Protein AF-A0A5Y2N3X6-F1 (afdb_monomer_lite)

Sequence (120 aa):
AEMALLKAIEAGVDGVDTAISSMSATYGHPATEALVATLAGTKYDTGLDILKLENIAAYFREVRKKYHAFEGQLKGYDSRILVAQVPGGMLTNLESQLKQQNAADKLDQVLAEIPRVRED

pLDDT: mean 91.19, std 7.36, range [72.88, 98.5]

Foldseek 3Di:
DLVVVVVVVVVPDPDDDADDPLPADDLHGHHPLVNQVVCPPHPSRPPDDSVVSVVVSVVVNVVVVVVVVLDAPDDHDDCLCVVLVARSVRLSVVCVVCVVVVNNVCSVVVSVCNVVVVVD

Secondary structure (DSSP, 8-state):
-HHHHHHHHHTT-S----B-GGG-STTSPPBHHHHHHHHTTSTT-----HHHHHHHHHHHHHHHHTTGGG--S--S--THHHHHT--HHHHHHHHHHHHHTT-GGGHHHHHHHHHHHHH-

Structure (mmCIF, N/CA/C/O backbone):
data_AF-A0A5Y2N3X6-F1
#
_entry.id   AF-A0A5Y2N3X6-F1
#
loop_
_atom_site.group_PDB
_atom_site.id
_atom_site.type_symbol
_atom_site.label_atom_id
_atom_site.label_alt_id
_atom_site.label_comp_id
_atom_site.label_asym_id
_atom_site.label_entity_id
_atom_site.label_seq_id
_atom_site.pdbx_PDB_ins_code
_atom_site.Cartn_x
_atom_site.Cartn_y
_atom_site.Cartn_z
_atom_site.occupancy
_atom_site.B_iso_or_equiv
_atom_site.auth_seq_id
_atom_site.auth_comp_id
_atom_site.auth_asym_id
_atom_site.auth_atom_id
_atom_site.pdbx_PDB_model_num
ATOM 1 N N . ALA A 1 1 ? -5.883 -1.797 -5.319 1.00 86.50 1 ALA A N 1
ATOM 2 C CA . ALA A 1 1 ? -6.074 -2.845 -4.283 1.00 86.50 1 ALA A CA 1
ATOM 3 C C . ALA A 1 1 ? -7.062 -2.413 -3.187 1.00 86.50 1 ALA A C 1
ATOM 5 O O . ALA A 1 1 ? -7.706 -3.252 -2.574 1.00 86.50 1 ALA A O 1
ATOM 6 N N . GLU A 1 2 ? -7.246 -1.110 -2.998 1.00 92.38 2 GLU A N 1
ATOM 7 C CA . GLU A 1 2 ? -8.161 -0.428 -2.079 1.00 92.38 2 GLU A CA 1
ATOM 8 C C . GLU A 1 2 ? -9.583 -1.004 -2.127 1.00 92.38 2 GLU A C 1
ATOM 10 O O . GLU A 1 2 ? -10.128 -1.406 -1.104 1.00 92.38 2 GLU A O 1
ATOM 15 N N . MET A 1 3 ? -10.163 -1.108 -3.330 1.00 95.88 3 MET A N 1
ATOM 16 C CA . MET A 1 3 ? -11.516 -1.647 -3.515 1.00 95.88 3 MET A CA 1
ATOM 17 C C . MET A 1 3 ? -11.629 -3.105 -3.0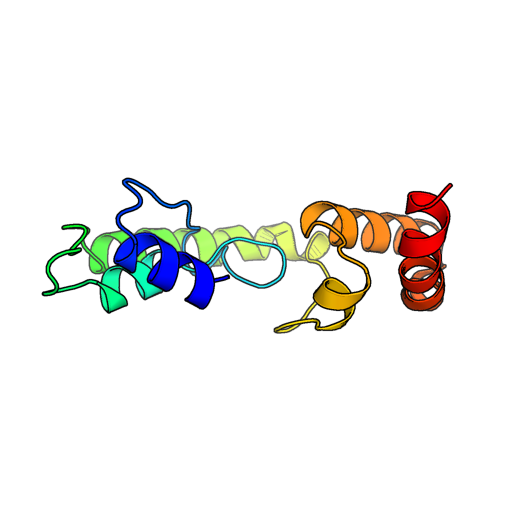57 1.00 95.88 3 MET A C 1
ATOM 19 O O . MET A 1 3 ? -12.645 -3.490 -2.485 1.00 95.88 3 MET A O 1
ATOM 23 N N . ALA A 1 4 ? -10.586 -3.910 -3.281 1.00 96.06 4 ALA A N 1
ATOM 24 C CA . ALA A 1 4 ? -10.568 -5.304 -2.851 1.00 96.06 4 ALA A CA 1
ATOM 25 C C . ALA A 1 4 ? -10.504 -5.412 -1.321 1.00 96.06 4 ALA A C 1
ATOM 27 O O . ALA A 1 4 ? -11.243 -6.211 -0.752 1.00 96.06 4 ALA A O 1
ATOM 28 N N . LEU A 1 5 ? -9.699 -4.572 -0.653 1.00 97.75 5 LEU A N 1
ATOM 29 C CA . LEU A 1 5 ? -9.655 -4.528 0.813 1.00 97.75 5 LEU A CA 1
ATOM 30 C C . LEU A 1 5 ? -11.007 -4.135 1.408 1.00 97.75 5 LEU A C 1
ATOM 32 O O . LEU A 1 5 ? -11.489 -4.813 2.309 1.00 97.75 5 LEU A O 1
ATOM 36 N N . LEU A 1 6 ? -11.652 -3.092 0.875 1.00 97.88 6 LEU A N 1
ATOM 37 C CA . LEU A 1 6 ? -12.964 -2.669 1.365 1.00 97.88 6 LEU A CA 1
ATOM 38 C C . LEU A 1 6 ? -14.005 -3.789 1.223 1.00 97.88 6 LEU A C 1
ATOM 40 O O . LEU A 1 6 ? -14.749 -4.059 2.161 1.00 97.88 6 LEU A O 1
ATOM 44 N N . LYS A 1 7 ? -14.020 -4.493 0.083 1.00 98.31 7 LYS A N 1
ATOM 45 C CA . LYS A 1 7 ? -14.914 -5.642 -0.113 1.00 98.31 7 LYS A CA 1
ATOM 46 C C . LYS A 1 7 ? -14.588 -6.827 0.793 1.00 98.31 7 LYS A C 1
ATOM 48 O O . LYS A 1 7 ? -15.511 -7.490 1.252 1.00 98.31 7 LYS A O 1
ATOM 53 N N . ALA A 1 8 ? -13.315 -7.079 1.084 1.00 98.12 8 ALA A N 1
ATOM 54 C CA . ALA A 1 8 ? -12.916 -8.123 2.025 1.00 98.12 8 ALA A CA 1
ATOM 55 C C . ALA A 1 8 ? -13.368 -7.799 3.460 1.00 98.12 8 ALA A C 1
ATOM 57 O O . ALA A 1 8 ? -13.892 -8.671 4.149 1.00 98.12 8 ALA A O 1
ATOM 58 N N . ILE A 1 9 ? -13.241 -6.538 3.884 1.00 98.06 9 ILE A N 1
ATOM 59 C CA . ILE A 1 9 ? -13.750 -6.047 5.175 1.00 98.06 9 ILE A CA 1
ATOM 60 C C . ILE A 1 9 ? -15.268 -6.209 5.245 1.00 98.06 9 ILE A C 1
ATOM 62 O O . ILE A 1 9 ? -15.792 -6.739 6.222 1.00 98.06 9 ILE A O 1
ATOM 66 N N . GLU A 1 10 ? -15.982 -5.832 4.183 1.00 97.31 10 GLU A N 1
ATOM 67 C CA . GLU A 1 10 ? -17.431 -6.037 4.102 1.00 97.31 10 GLU A CA 1
ATOM 68 C C . GLU A 1 10 ? -17.840 -7.516 4.184 1.00 97.31 10 GLU A C 1
ATOM 70 O O . GLU A 1 10 ? -18.916 -7.820 4.701 1.00 97.31 10 GLU A O 1
ATOM 75 N N . ALA A 1 11 ? -16.984 -8.419 3.700 1.00 98.19 11 ALA A N 1
ATOM 76 C 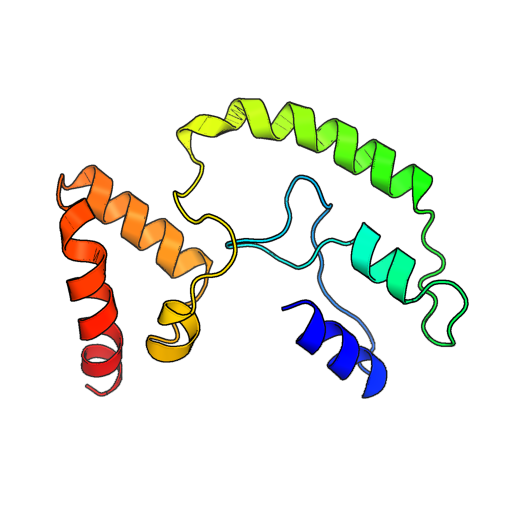CA . ALA A 1 11 ? -17.174 -9.866 3.758 1.00 98.19 11 ALA A CA 1
ATOM 77 C C . ALA A 1 11 ? -16.750 -10.499 5.099 1.00 98.19 11 ALA A C 1
ATOM 79 O O . ALA A 1 11 ? -16.977 -11.692 5.291 1.00 98.19 11 ALA A O 1
ATOM 80 N N . GLY A 1 12 ? -16.180 -9.723 6.027 1.00 97.31 12 GLY A N 1
ATOM 81 C CA . GLY A 1 12 ? -15.838 -10.176 7.376 1.00 97.31 12 GLY A CA 1
ATOM 82 C C . GLY A 1 12 ? -14.407 -10.681 7.556 1.00 97.31 12 GLY A C 1
ATOM 83 O O . GLY A 1 12 ? -14.182 -11.498 8.441 1.00 97.31 12 GLY A O 1
ATOM 84 N N . VAL A 1 13 ? -13.446 -10.230 6.740 1.00 97.69 13 VAL A N 1
ATOM 85 C CA . VAL A 1 13 ? -12.022 -10.504 7.008 1.00 97.69 13 VAL A CA 1
ATOM 86 C C . VAL A 1 13 ? -11.586 -9.859 8.332 1.00 97.69 13 VAL A C 1
ATOM 88 O O . VAL A 1 13 ? -11.933 -8.710 8.605 1.00 97.69 13 VAL A O 1
ATOM 91 N N . ASP A 1 14 ? -10.799 -10.577 9.135 1.00 96.31 14 ASP A N 1
ATOM 92 C CA . ASP A 1 14 ? -10.368 -10.112 10.463 1.00 96.31 14 ASP A CA 1
ATOM 93 C C . ASP A 1 14 ? -9.232 -9.075 10.423 1.00 96.31 14 ASP A C 1
ATOM 95 O O . ASP A 1 14 ? -9.033 -8.320 11.374 1.00 96.31 14 ASP A O 1
ATOM 99 N N . GLY A 1 15 ? -8.459 -9.037 9.335 1.00 95.38 15 GLY A N 1
ATOM 100 C CA . GLY A 1 15 ? -7.294 -8.168 9.208 1.00 95.38 15 GLY A CA 1
ATOM 101 C C . GLY A 1 15 ? -6.883 -7.934 7.760 1.00 95.38 15 GLY A C 1
ATOM 102 O O . GLY A 1 15 ? -7.176 -8.736 6.873 1.00 95.38 15 GLY A O 1
ATOM 103 N N . VAL A 1 16 ? -6.210 -6.810 7.524 1.00 97.50 16 VAL A N 1
ATOM 104 C CA . VAL A 1 16 ? -5.727 -6.389 6.205 1.00 97.50 16 VAL A CA 1
ATOM 105 C C . VAL A 1 16 ? -4.372 -5.702 6.326 1.00 97.50 16 VAL A C 1
ATOM 107 O O . VAL A 1 16 ? -4.132 -4.960 7.279 1.00 97.50 16 VAL A O 1
ATOM 110 N N . ASP A 1 17 ? -3.525 -5.889 5.318 1.00 97.81 17 ASP A N 1
ATOM 111 C CA . ASP A 1 17 ? -2.230 -5.218 5.235 1.00 97.81 17 ASP A CA 1
ATOM 112 C C . ASP A 1 17 ? -2.329 -3.916 4.434 1.00 97.81 17 ASP A C 1
ATOM 114 O O . ASP A 1 17 ? -2.931 -3.844 3.358 1.00 97.81 17 ASP A O 1
ATOM 118 N N . THR A 1 18 ? -1.704 -2.870 4.968 1.00 97.94 18 THR A N 1
ATOM 119 C CA . THR A 1 18 ? -1.603 -1.542 4.351 1.00 97.94 18 THR A CA 1
ATOM 120 C C . THR A 1 18 ? -0.192 -0.985 4.532 1.00 97.94 18 THR A C 1
ATOM 122 O O . THR A 1 18 ? 0.608 -1.522 5.297 1.00 97.94 18 THR A O 1
ATOM 125 N N . ALA A 1 19 ? 0.130 0.094 3.822 1.00 98.19 19 ALA A N 1
ATOM 126 C CA . ALA A 1 19 ? 1.378 0.833 3.991 1.00 98.19 19 ALA A CA 1
ATOM 127 C C . ALA A 1 19 ? 1.084 2.301 4.313 1.00 98.19 19 ALA A C 1
ATOM 129 O O . ALA A 1 19 ? 0.101 2.854 3.818 1.00 98.19 19 ALA A O 1
ATOM 130 N N . ILE A 1 20 ? 1.955 2.954 5.091 1.00 98.19 20 ILE A N 1
ATOM 131 C CA . ILE A 1 20 ? 1.788 4.381 5.397 1.00 98.19 20 ILE A CA 1
ATOM 132 C C . ILE A 1 20 ? 1.756 5.202 4.104 1.00 98.19 20 ILE A C 1
ATOM 134 O O . ILE A 1 20 ? 2.493 4.889 3.165 1.00 98.19 20 ILE A O 1
ATOM 138 N N . SER A 1 21 ? 0.919 6.237 4.030 1.00 97.38 21 SER A N 1
ATOM 139 C CA . SER A 1 21 ? 0.557 6.890 2.764 1.00 97.38 21 SER A CA 1
ATOM 140 C C . SER A 1 21 ? 1.760 7.315 1.922 1.00 97.38 21 SER A C 1
ATOM 142 O O . SER A 1 21 ? 1.776 7.083 0.712 1.00 97.38 21 SER A O 1
ATOM 144 N N . SER A 1 22 ? 2.810 7.855 2.547 1.00 97.00 22 SER A N 1
ATOM 145 C CA . SER A 1 22 ? 4.037 8.293 1.867 1.00 97.00 22 SER A CA 1
ATOM 146 C C . SER A 1 22 ? 4.865 7.159 1.244 1.00 97.00 22 SER A C 1
ATOM 148 O O . SER A 1 22 ? 5.691 7.426 0.369 1.00 97.00 22 SER A O 1
ATOM 150 N N . MET A 1 23 ? 4.609 5.906 1.626 1.00 96.38 23 MET A N 1
ATOM 151 C CA . MET A 1 23 ? 5.254 4.679 1.132 1.00 96.38 23 MET A CA 1
ATOM 152 C C . MET A 1 23 ? 4.260 3.718 0.450 1.00 96.38 23 MET A C 1
ATOM 154 O O . MET A 1 23 ? 4.584 2.555 0.218 1.00 96.38 23 MET A O 1
ATOM 158 N N . SER A 1 24 ? 3.043 4.180 0.158 1.00 94.88 24 SER A N 1
ATOM 159 C CA . SER A 1 24 ? 1.951 3.366 -0.389 1.00 94.88 24 SER A CA 1
ATOM 160 C C . SER A 1 24 ? 1.778 3.535 -1.909 1.00 94.88 24 SER A C 1
ATOM 162 O O . SER A 1 24 ? 2.466 4.344 -2.540 1.00 94.88 24 SER A O 1
ATOM 164 N N . ALA A 1 25 ? 0.815 2.797 -2.472 1.00 89.69 25 ALA A N 1
ATOM 165 C CA . ALA A 1 25 ? 0.379 2.830 -3.871 1.00 89.69 25 ALA A CA 1
ATOM 166 C C . ALA A 1 25 ? 1.421 2.333 -4.894 1.00 89.69 25 ALA A C 1
ATOM 168 O O . ALA A 1 25 ? 2.505 1.859 -4.552 1.00 89.69 25 ALA A O 1
ATOM 169 N N . THR A 1 26 ? 1.083 2.434 -6.186 1.00 88.31 26 THR A N 1
ATOM 170 C CA . THR A 1 26 ? 1.880 1.935 -7.325 1.00 88.31 26 THR A CA 1
ATOM 171 C C . THR A 1 26 ? 2.193 0.439 -7.202 1.00 88.31 26 THR A C 1
ATOM 173 O O . THR A 1 26 ? 1.281 -0.376 -7.296 1.00 88.31 26 THR A O 1
ATOM 176 N N . TYR A 1 27 ? 3.453 0.070 -6.970 1.00 84.81 27 TYR A N 1
ATOM 177 C CA . TYR A 1 27 ? 3.887 -1.313 -6.763 1.00 84.81 27 TYR A CA 1
ATOM 178 C C . TYR A 1 27 ? 3.578 -1.850 -5.351 1.00 84.81 27 TYR A C 1
ATOM 180 O O . TYR A 1 27 ? 3.740 -3.044 -5.109 1.00 84.81 27 TYR A O 1
ATOM 188 N N . GLY A 1 28 ? 3.199 -0.973 -4.414 1.00 88.56 28 GLY A N 1
ATOM 189 C CA . GLY A 1 28 ? 2.995 -1.289 -3.002 1.00 88.56 28 GLY A CA 1
ATOM 190 C C . GLY A 1 28 ? 1.535 -1.508 -2.597 1.00 88.56 28 GLY A C 1
ATOM 191 O O . GLY A 1 28 ? 0.645 -1.735 -3.415 1.00 88.56 28 GLY A O 1
ATOM 192 N N . HIS A 1 29 ? 1.300 -1.425 -1.289 1.00 93.94 29 HIS A N 1
ATOM 193 C CA . HIS A 1 29 ? -0.008 -1.640 -0.669 1.00 93.94 29 HIS A CA 1
ATOM 194 C C . HIS A 1 29 ? -0.879 -0.370 -0.672 1.00 93.94 29 HIS A C 1
ATOM 196 O O . HIS A 1 29 ? -0.348 0.736 -0.819 1.00 93.94 29 HIS A O 1
ATOM 202 N N . PRO A 1 30 ? -2.203 -0.503 -0.461 1.00 96.31 30 PRO A N 1
ATOM 203 C CA . PRO A 1 30 ? -3.092 0.617 -0.153 1.00 96.31 30 PRO A CA 1
ATOM 204 C C . PRO A 1 30 ? -2.627 1.456 1.041 1.00 96.31 30 PRO A C 1
ATOM 206 O O . PRO A 1 30 ? -2.012 0.935 1.975 1.00 96.31 30 PRO A O 1
ATOM 209 N N . ALA A 1 31 ? -2.963 2.747 1.021 1.00 97.88 31 ALA A N 1
ATOM 210 C CA . ALA A 1 31 ? -2.614 3.684 2.086 1.00 97.88 31 ALA A CA 1
ATOM 211 C C . ALA A 1 31 ? -3.378 3.394 3.390 1.00 97.88 31 ALA A C 1
ATOM 213 O O . ALA A 1 31 ? -4.612 3.343 3.391 1.00 97.88 31 ALA A O 1
ATOM 214 N N . THR A 1 32 ? -2.653 3.278 4.505 1.00 98.19 32 THR A N 1
ATOM 215 C CA . THR A 1 32 ? -3.221 3.042 5.842 1.00 98.19 32 THR A CA 1
ATOM 216 C C . THR A 1 32 ? -4.218 4.134 6.230 1.00 98.19 32 THR A C 1
ATOM 218 O O . THR A 1 32 ? -5.346 3.836 6.608 1.00 98.19 32 THR A O 1
ATOM 221 N N . GLU A 1 33 ? -3.847 5.404 6.088 1.00 98.19 33 GLU A N 1
ATOM 222 C CA . GLU A 1 33 ? -4.652 6.557 6.505 1.00 98.19 33 GLU A CA 1
ATOM 223 C C . GLU A 1 33 ? -5.947 6.669 5.705 1.00 98.19 33 GLU A C 1
ATOM 225 O O . GLU A 1 33 ? -6.993 6.973 6.270 1.00 98.19 33 GLU A O 1
ATOM 230 N N . ALA A 1 34 ? -5.891 6.384 4.400 1.00 97.44 34 ALA A N 1
ATOM 231 C CA . ALA A 1 34 ? -7.073 6.395 3.548 1.00 97.44 34 ALA A CA 1
ATOM 232 C C . ALA A 1 34 ? -8.070 5.312 3.976 1.00 97.44 34 ALA A C 1
ATOM 234 O O . ALA A 1 34 ? -9.270 5.578 4.052 1.00 97.44 34 ALA A O 1
ATOM 235 N N . LEU A 1 35 ? -7.581 4.109 4.298 1.00 97.88 35 LEU A N 1
ATOM 236 C CA . LEU A 1 35 ? -8.439 3.026 4.763 1.00 97.88 35 LEU A CA 1
ATOM 237 C C . LEU A 1 35 ? -9.019 3.331 6.149 1.00 97.88 35 LEU A C 1
ATOM 239 O O . LEU A 1 35 ? -10.226 3.218 6.332 1.00 97.88 35 LEU A O 1
ATOM 243 N N . VAL A 1 36 ? -8.198 3.799 7.093 1.00 97.94 36 VAL A N 1
ATOM 244 C CA . VAL A 1 36 ? -8.653 4.213 8.432 1.00 97.94 36 VAL A CA 1
ATOM 245 C C . VAL A 1 36 ? -9.726 5.299 8.335 1.00 97.94 36 VAL A C 1
ATOM 247 O O . VAL A 1 36 ? -10.784 5.158 8.939 1.00 97.94 36 VAL A O 1
ATOM 250 N N . ALA A 1 37 ? -9.505 6.338 7.525 1.00 97.75 37 ALA A N 1
ATOM 251 C CA . ALA A 1 37 ? -10.488 7.400 7.311 1.00 97.75 37 ALA A CA 1
ATOM 252 C C . ALA A 1 37 ? -11.790 6.884 6.677 1.00 97.75 37 ALA A C 1
ATOM 254 O O . ALA A 1 37 ? -12.868 7.359 7.020 1.00 97.75 37 ALA A O 1
ATOM 255 N N . THR A 1 38 ? -11.698 5.901 5.778 1.00 97.81 38 THR A N 1
ATOM 256 C CA . THR A 1 38 ? -12.867 5.282 5.131 1.00 97.81 38 THR A CA 1
ATOM 257 C C . THR A 1 38 ? -13.719 4.490 6.124 1.00 97.81 38 THR A C 1
ATOM 259 O O . THR A 1 38 ? -14.941 4.462 5.991 1.00 97.81 38 THR A O 1
ATOM 262 N N . LEU A 1 39 ? -13.096 3.843 7.114 1.00 97.56 39 LEU A N 1
ATOM 263 C CA . LEU A 1 39 ? -13.793 3.007 8.097 1.00 97.56 39 LEU A CA 1
ATOM 264 C C . LEU A 1 39 ? -14.220 3.765 9.363 1.00 97.56 39 LEU A C 1
ATOM 266 O O . LEU A 1 39 ? -14.991 3.218 10.156 1.00 97.56 39 LEU A O 1
ATOM 270 N N . ALA A 1 40 ? -13.752 4.999 9.558 1.00 97.62 40 ALA A N 1
ATOM 271 C CA . ALA A 1 40 ? -14.057 5.812 10.731 1.00 97.62 40 ALA A CA 1
ATOM 272 C C . ALA A 1 40 ? -15.573 6.012 10.918 1.00 97.62 40 ALA A C 1
ATOM 274 O O . ALA A 1 40 ? -16.293 6.385 9.990 1.00 97.62 40 ALA A O 1
ATOM 275 N N . GLY A 1 41 ? -16.068 5.755 12.128 1.00 96.75 41 GLY A N 1
ATOM 276 C CA . GLY A 1 41 ? -17.487 5.845 12.481 1.00 96.75 41 GLY A CA 1
ATOM 277 C C . GLY A 1 41 ? -18.367 4.723 11.917 1.00 96.75 41 GLY A C 1
ATOM 278 O O . GLY A 1 41 ? -19.584 4.747 12.110 1.00 96.75 41 GLY A O 1
ATOM 279 N N . THR A 1 42 ? -17.791 3.738 11.226 1.00 97.50 42 THR A N 1
ATOM 280 C CA . THR A 1 42 ? -18.518 2.551 10.757 1.00 97.50 42 THR A CA 1
ATOM 281 C C . THR A 1 42 ? -18.448 1.420 11.787 1.00 97.50 42 THR A C 1
ATOM 283 O O . THR A 1 42 ? -17.731 1.494 12.780 1.00 97.50 42 THR A O 1
ATOM 286 N N . LYS A 1 43 ? -19.146 0.306 11.532 1.00 97.44 43 LYS A N 1
ATOM 287 C CA . LYS A 1 43 ? -18.997 -0.916 12.346 1.00 97.44 43 LYS A CA 1
ATOM 288 C C . LYS A 1 43 ? -17.617 -1.588 12.215 1.00 97.44 43 LYS A C 1
ATOM 290 O O . LYS A 1 43 ? -17.344 -2.525 12.954 1.00 97.44 43 LYS A O 1
ATOM 295 N N . TYR A 1 44 ? -16.797 -1.142 11.263 1.00 97.88 44 TYR A N 1
ATOM 296 C CA . TYR A 1 44 ? -15.439 -1.625 11.011 1.00 97.88 44 TYR A CA 1
ATOM 297 C C . TYR A 1 44 ? -14.375 -0.606 11.447 1.00 97.88 44 TYR A C 1
ATOM 299 O O . TYR A 1 44 ? -13.242 -0.671 10.973 1.00 97.88 44 TYR A O 1
ATOM 307 N N . ASP A 1 45 ? -14.743 0.374 12.279 1.00 97.81 45 ASP A N 1
ATOM 308 C CA . ASP A 1 45 ? -13.810 1.383 12.777 1.00 97.81 45 ASP A CA 1
ATOM 309 C C . ASP A 1 45 ? -12.577 0.714 13.402 1.00 97.81 45 ASP A C 1
ATOM 311 O O . ASP A 1 45 ? -12.684 -0.192 14.230 1.00 97.81 45 ASP A O 1
ATOM 315 N N . THR A 1 46 ? -11.395 1.151 12.972 1.00 97.38 46 THR A N 1
ATOM 316 C CA . THR A 1 46 ? -10.121 0.566 13.398 1.00 97.38 46 THR A CA 1
ATOM 317 C C . THR A 1 46 ? -9.670 1.081 14.764 1.00 97.38 46 THR A C 1
ATOM 319 O O . THR A 1 46 ? -8.761 0.505 15.361 1.00 97.38 46 THR A O 1
ATOM 322 N N . GLY A 1 47 ? -10.245 2.189 15.247 1.00 97.31 47 GLY A N 1
ATOM 323 C CA . GLY A 1 47 ? -9.814 2.889 16.457 1.00 97.31 47 GLY A CA 1
ATOM 324 C C . GLY A 1 47 ? -8.437 3.553 16.342 1.00 97.31 47 GLY A C 1
ATOM 325 O O . GLY A 1 47 ? -7.885 3.999 17.350 1.00 97.31 47 GLY A O 1
ATOM 326 N N . LEU A 1 48 ? -7.852 3.608 15.140 1.00 98.00 48 LEU A N 1
ATOM 327 C CA . LEU A 1 48 ? -6.532 4.191 14.914 1.00 98.00 48 LEU A CA 1
ATOM 328 C C . LEU A 1 48 ? -6.600 5.716 14.783 1.00 98.00 48 LEU A C 1
ATOM 330 O O . LEU A 1 48 ? -7.456 6.281 14.108 1.00 98.00 48 LEU A O 1
ATOM 334 N N . ASP A 1 49 ? -5.632 6.387 15.401 1.00 97.75 49 ASP A N 1
ATOM 335 C CA . ASP A 1 49 ? -5.516 7.843 15.384 1.00 97.75 49 ASP A CA 1
ATOM 336 C C . ASP A 1 49 ? -4.842 8.325 14.088 1.00 97.75 49 ASP A C 1
ATOM 338 O O . ASP A 1 49 ? -3.633 8.157 13.891 1.00 97.75 49 ASP A O 1
ATOM 342 N N . ILE A 1 50 ? -5.629 8.961 13.216 1.00 96.62 50 ILE A N 1
ATOM 343 C CA . ILE A 1 50 ? -5.169 9.499 11.928 1.00 96.62 50 ILE A CA 1
ATOM 344 C C . ILE A 1 50 ? -4.047 10.530 12.104 1.00 96.62 50 ILE A C 1
ATOM 346 O O . ILE A 1 50 ? -3.126 10.557 11.289 1.00 96.62 50 ILE A O 1
ATOM 350 N N . LEU A 1 51 ? -4.063 11.348 13.161 1.00 95.94 51 LEU A N 1
ATOM 351 C CA . LEU A 1 51 ? -3.027 12.365 13.375 1.00 95.94 51 LEU A CA 1
ATOM 352 C C . LEU A 1 51 ? -1.687 11.721 13.739 1.00 95.94 51 LEU A C 1
ATOM 354 O O . LEU A 1 51 ? -0.630 12.177 13.302 1.00 95.94 51 LEU A O 1
ATOM 358 N N . LYS A 1 52 ? -1.707 10.625 14.503 1.00 98.25 52 LYS A N 1
ATOM 359 C CA . LYS A 1 52 ? -0.486 9.849 14.776 1.00 98.25 52 LYS A CA 1
ATOM 360 C C . LYS A 1 52 ? 0.054 9.188 13.514 1.00 98.25 52 LYS A C 1
ATOM 362 O O . LYS A 1 52 ? 1.267 9.188 13.318 1.00 98.25 52 LYS A O 1
ATOM 367 N N . LEU A 1 53 ? -0.824 8.662 12.662 1.00 98.31 53 LEU A N 1
ATOM 368 C CA . LEU A 1 53 ? -0.424 8.083 11.381 1.00 98.31 53 LEU A CA 1
ATOM 369 C C . LEU A 1 53 ? 0.183 9.142 10.448 1.00 98.31 53 LEU A C 1
ATOM 371 O O . LEU A 1 53 ? 1.230 8.888 9.857 1.00 98.31 53 LEU A O 1
ATOM 375 N N . GLU A 1 54 ? -0.391 10.346 10.380 1.00 97.44 54 GLU A N 1
ATOM 376 C CA . GLU A 1 54 ? 0.156 11.437 9.560 1.00 97.44 54 GLU A CA 1
ATOM 377 C C . GLU A 1 54 ? 1.578 11.813 9.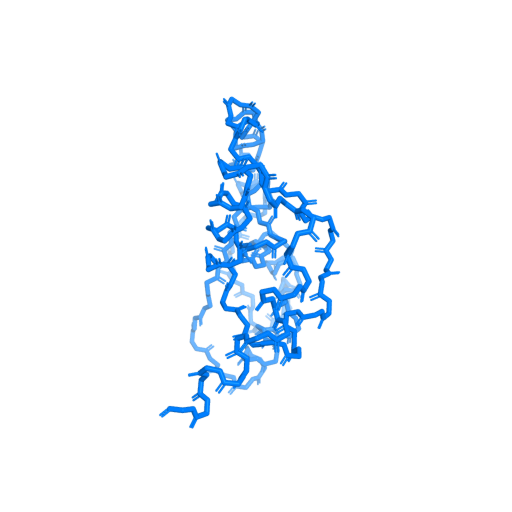992 1.00 97.44 54 GLU A C 1
ATOM 379 O O . GLU A 1 54 ? 2.458 11.916 9.140 1.00 97.44 54 GLU A O 1
ATOM 384 N N . ASN A 1 55 ? 1.856 11.891 11.298 1.00 98.25 55 ASN A N 1
ATOM 385 C CA . ASN A 1 55 ? 3.214 12.157 11.788 1.00 98.25 55 ASN A CA 1
ATOM 386 C C . ASN A 1 55 ? 4.231 11.110 11.288 1.00 98.25 55 ASN A C 1
ATOM 388 O O . ASN A 1 55 ? 5.360 11.447 10.918 1.00 98.25 55 ASN A O 1
ATOM 392 N N . ILE A 1 56 ? 3.831 9.834 11.235 1.00 98.50 56 ILE A N 1
ATOM 393 C CA . ILE A 1 56 ? 4.658 8.750 10.683 1.00 98.50 56 ILE A CA 1
ATOM 394 C C . ILE A 1 56 ? 4.816 8.931 9.167 1.00 98.50 56 ILE A C 1
ATOM 396 O O . ILE A 1 56 ? 5.921 8.800 8.632 1.00 98.50 56 ILE A O 1
ATOM 400 N N . ALA A 1 57 ? 3.739 9.285 8.465 1.00 98.31 57 ALA A N 1
ATOM 401 C CA . ALA A 1 57 ? 3.767 9.548 7.033 1.00 98.31 57 ALA A CA 1
ATOM 402 C C . ALA A 1 57 ? 4.710 10.703 6.680 1.00 98.31 57 ALA A C 1
ATOM 404 O O . ALA A 1 57 ? 5.482 10.587 5.724 1.00 98.31 57 ALA A O 1
ATOM 405 N N . ALA A 1 58 ? 4.692 11.786 7.460 1.00 98.25 58 ALA A N 1
ATOM 406 C CA . ALA A 1 58 ? 5.571 12.937 7.308 1.00 98.25 58 ALA A CA 1
ATOM 407 C C . ALA A 1 58 ? 7.045 12.562 7.484 1.00 98.25 58 ALA A C 1
ATOM 409 O O . ALA A 1 58 ? 7.874 12.947 6.658 1.00 98.25 58 ALA A O 1
ATOM 410 N N . TYR A 1 59 ? 7.364 11.737 8.483 1.00 98.44 59 TYR A N 1
ATOM 411 C CA . TYR A 1 59 ? 8.709 11.189 8.645 1.00 98.44 59 TYR A CA 1
ATOM 412 C C . TYR A 1 59 ? 9.150 10.399 7.403 1.00 98.44 59 TYR A C 1
ATOM 414 O O . TYR A 1 59 ? 10.194 10.690 6.810 1.00 98.44 59 TYR A O 1
ATOM 422 N N . PHE A 1 60 ? 8.338 9.437 6.956 1.00 98.50 60 PHE A N 1
ATOM 423 C CA . PHE A 1 60 ? 8.699 8.597 5.811 1.00 98.50 60 PHE A CA 1
ATOM 424 C C . PHE A 1 60 ? 8.731 9.357 4.484 1.00 98.50 60 PHE A C 1
ATOM 426 O O . PHE A 1 60 ? 9.506 8.996 3.601 1.00 98.50 60 PHE A O 1
ATOM 433 N N . ARG A 1 61 ? 7.977 10.452 4.354 1.00 98.06 61 ARG A N 1
ATOM 434 C CA . ARG A 1 61 ? 8.030 11.345 3.190 1.00 98.06 61 ARG A CA 1
ATOM 435 C C . ARG A 1 61 ? 9.428 11.932 3.000 1.00 98.06 61 ARG A C 1
ATOM 437 O O . ARG A 1 61 ? 9.911 11.994 1.873 1.00 98.06 61 ARG A O 1
ATOM 444 N N . GLU A 1 62 ? 10.098 12.309 4.086 1.00 98.12 62 GLU A N 1
ATOM 445 C CA . GLU A 1 62 ? 11.480 12.795 4.034 1.00 98.12 62 GLU A CA 1
ATOM 446 C C . GLU A 1 62 ? 12.494 11.658 3.874 1.00 98.12 62 GLU A C 1
ATOM 448 O O . GLU A 1 62 ? 13.476 11.804 3.145 1.00 98.12 62 GLU A O 1
ATOM 453 N N . VAL A 1 63 ? 12.253 10.498 4.494 1.00 98.12 63 VAL A N 1
ATOM 454 C CA . VAL A 1 63 ? 13.117 9.319 4.316 1.00 98.12 63 VAL A CA 1
ATOM 455 C C . VAL A 1 63 ? 13.123 8.851 2.862 1.00 98.12 63 VAL A C 1
ATOM 457 O O . VAL A 1 63 ? 14.203 8.651 2.307 1.00 98.12 63 VAL A O 1
ATOM 460 N N . ARG A 1 64 ? 11.954 8.734 2.220 1.00 97.31 64 ARG A N 1
ATOM 461 C CA . ARG A 1 64 ? 11.798 8.237 0.842 1.00 97.31 64 ARG A CA 1
ATOM 462 C C . ARG A 1 64 ? 12.634 9.021 -0.166 1.00 97.31 64 ARG A C 1
ATOM 464 O O . ARG A 1 64 ? 13.233 8.425 -1.056 1.00 97.31 64 ARG A O 1
ATOM 471 N N . LYS A 1 65 ? 12.772 10.341 0.018 1.00 96.38 65 LYS A N 1
ATOM 472 C CA . LYS A 1 65 ? 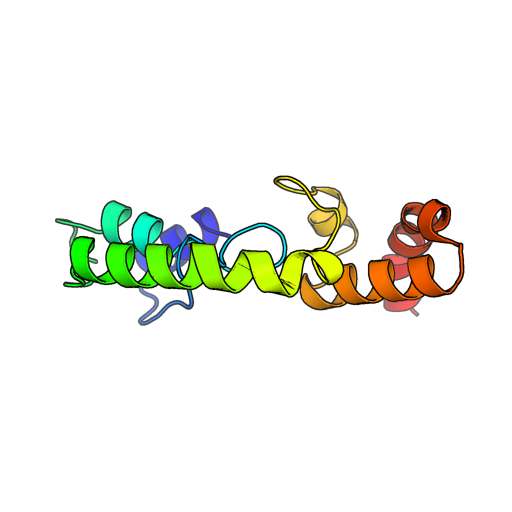13.601 11.201 -0.850 1.00 96.38 65 LYS A CA 1
ATOM 473 C C . LYS A 1 65 ? 15.052 10.724 -0.948 1.00 96.38 65 LYS A C 1
ATOM 475 O O . LYS A 1 65 ? 15.655 10.839 -2.011 1.00 96.38 65 LYS A O 1
ATOM 480 N N . LYS A 1 66 ? 15.604 10.148 0.126 1.00 97.81 66 LYS A N 1
ATOM 481 C CA . LYS A 1 66 ? 16.977 9.608 0.150 1.00 97.81 66 LYS A CA 1
ATOM 482 C C . LYS A 1 66 ? 17.158 8.409 -0.787 1.00 97.81 66 LYS A C 1
ATOM 484 O O . LYS A 1 66 ? 18.281 8.106 -1.168 1.00 97.81 66 LYS A O 1
ATOM 489 N N . TYR A 1 67 ? 16.064 7.749 -1.165 1.00 95.50 67 TYR A N 1
ATOM 490 C CA . TYR A 1 67 ? 16.051 6.530 -1.972 1.00 95.50 67 TYR A CA 1
ATOM 491 C C . TYR A 1 67 ? 15.553 6.764 -3.403 1.00 95.50 67 TYR A C 1
ATOM 493 O O . TYR A 1 67 ? 15.282 5.800 -4.113 1.00 95.50 67 TYR A O 1
ATOM 501 N N . HIS A 1 68 ? 15.487 8.020 -3.868 1.00 92.69 68 HIS A N 1
ATOM 502 C CA . HIS A 1 68 ? 14.963 8.360 -5.198 1.00 92.69 68 HIS A CA 1
ATOM 503 C C . HIS A 1 68 ? 15.633 7.582 -6.349 1.00 92.69 68 HIS A C 1
ATOM 505 O O . HIS A 1 68 ? 15.013 7.352 -7.383 1.00 92.69 68 HIS A O 1
ATOM 511 N N . ALA A 1 69 ? 16.902 7.188 -6.192 1.00 89.44 69 ALA A N 1
ATOM 512 C CA . ALA A 1 69 ? 17.655 6.439 -7.197 1.00 89.44 69 ALA A CA 1
ATOM 513 C C . ALA A 1 69 ? 17.104 5.020 -7.441 1.00 89.44 69 ALA A C 1
ATOM 515 O O . ALA A 1 69 ? 17.387 4.433 -8.485 1.00 89.44 69 ALA A O 1
ATOM 516 N N . PHE A 1 70 ? 16.322 4.490 -6.497 1.00 88.19 70 PHE A N 1
ATOM 517 C CA . PHE A 1 70 ? 15.752 3.142 -6.526 1.00 88.19 70 PHE A CA 1
ATOM 518 C C . PHE A 1 70 ? 14.255 3.124 -6.868 1.00 88.19 70 PHE A C 1
ATOM 520 O O . PHE A 1 70 ? 13.650 2.056 -6.888 1.00 88.19 70 PHE A O 1
ATOM 527 N N . GLU A 1 71 ? 13.645 4.283 -7.123 1.00 86.50 71 GLU A N 1
ATOM 528 C CA . GLU A 1 71 ? 12.231 4.359 -7.495 1.00 86.50 71 GLU A CA 1
ATOM 529 C C . GLU A 1 71 ? 11.991 3.766 -8.893 1.00 86.50 71 GLU A C 1
ATOM 531 O O . GLU A 1 71 ? 12.733 4.031 -9.850 1.00 86.50 71 GLU A O 1
ATOM 536 N N . GLY A 1 72 ? 10.915 2.982 -9.009 1.00 80.62 72 GLY A N 1
ATOM 537 C CA . GLY A 1 72 ? 10.400 2.505 -10.292 1.00 80.62 72 GLY A CA 1
ATOM 538 C C . GLY A 1 72 ? 9.831 3.646 -11.141 1.00 80.62 72 GLY A C 1
ATOM 539 O O . GLY A 1 72 ? 9.714 4.788 -10.692 1.00 80.62 72 GLY A O 1
ATOM 540 N N . GLN A 1 73 ? 9.486 3.354 -12.395 1.00 81.38 73 GLN A N 1
ATOM 541 C CA . GLN A 1 73 ? 8.977 4.377 -13.322 1.00 81.38 73 GLN A CA 1
ATOM 542 C C . GLN A 1 73 ? 7.444 4.440 -13.393 1.00 81.38 73 GLN A C 1
ATOM 544 O O . GLN A 1 73 ? 6.903 5.361 -14.012 1.00 81.38 73 GLN A O 1
ATOM 549 N N . LEU A 1 74 ? 6.735 3.501 -12.757 1.00 81.25 74 LEU A N 1
ATOM 550 C CA . LEU A 1 74 ? 5.274 3.465 -12.746 1.00 81.25 74 LEU A CA 1
ATOM 551 C C . LEU A 1 74 ? 4.683 4.724 -12.110 1.00 81.25 74 LEU A C 1
ATOM 553 O O . LEU A 1 74 ? 5.009 5.109 -10.986 1.00 81.25 74 LEU A O 1
ATOM 557 N N . LYS A 1 75 ? 3.734 5.326 -12.824 1.00 83.81 75 LYS A N 1
ATOM 558 C CA . LYS A 1 75 ? 2.918 6.438 -12.341 1.00 83.81 75 LYS A CA 1
ATOM 559 C C . LYS A 1 75 ? 1.453 6.030 -12.397 1.00 83.81 75 LYS A C 1
ATOM 561 O O . LYS A 1 75 ? 0.949 5.688 -13.461 1.00 83.81 75 LYS A O 1
ATOM 566 N N . GLY A 1 76 ? 0.768 6.101 -11.258 1.00 86.62 76 GLY A N 1
ATOM 567 C CA . GLY A 1 76 ? -0.636 5.704 -11.158 1.00 86.62 76 GLY A CA 1
ATOM 568 C C . GLY A 1 76 ? -0.815 4.188 -11.244 1.00 86.62 76 GLY A C 1
ATOM 569 O O . GLY A 1 76 ? -0.157 3.446 -10.517 1.00 86.62 76 GLY A O 1
ATOM 570 N N . TYR A 1 77 ? -1.724 3.749 -12.112 1.00 83.12 77 TYR A N 1
ATOM 571 C CA . TYR A 1 77 ? -2.109 2.348 -12.271 1.00 83.12 77 TYR A CA 1
ATOM 572 C C . TYR A 1 77 ? -1.758 1.856 -13.674 1.00 83.12 77 TYR A C 1
ATOM 574 O O . TYR A 1 77 ? -2.029 2.550 -14.651 1.00 83.12 77 TYR A O 1
ATOM 582 N N . ASP A 1 78 ? -1.217 0.641 -13.771 1.00 78.81 78 ASP A N 1
ATOM 583 C CA . ASP A 1 78 ? -0.927 -0.011 -15.048 1.00 78.81 78 ASP A CA 1
ATOM 584 C C . ASP A 1 78 ? -1.847 -1.216 -15.254 1.00 78.81 78 ASP A C 1
ATOM 586 O O . ASP A 1 78 ? -1.716 -2.250 -14.597 1.00 78.81 78 ASP A O 1
ATOM 590 N N . SER A 1 79 ? -2.799 -1.080 -16.176 1.00 79.88 79 SER A N 1
ATOM 591 C CA . SER A 1 79 ? -3.756 -2.140 -16.497 1.00 79.88 79 SER A CA 1
ATOM 592 C C . SER A 1 79 ? -3.110 -3.343 -17.184 1.00 79.88 79 SER A C 1
ATOM 594 O O . SER A 1 79 ? -3.685 -4.431 -17.132 1.00 79.88 79 SER A O 1
ATOM 596 N N . ARG A 1 80 ? -1.903 -3.208 -17.756 1.00 72.88 80 ARG A N 1
ATOM 597 C CA . ARG A 1 80 ? -1.154 -4.342 -18.329 1.00 72.88 80 ARG A CA 1
ATOM 598 C C . ARG A 1 80 ? -0.852 -5.400 -17.271 1.00 72.88 80 ARG A C 1
ATOM 600 O O . ARG A 1 80 ? -0.818 -6.581 -17.597 1.00 72.88 80 ARG A O 1
ATOM 607 N N . ILE A 1 81 ? -0.733 -5.004 -16.000 1.00 76.44 81 ILE A N 1
ATOM 608 C CA . ILE A 1 81 ? -0.563 -5.926 -14.866 1.00 76.44 81 ILE A CA 1
ATOM 609 C C . ILE A 1 81 ? -1.757 -6.878 -14.742 1.00 76.44 81 ILE A C 1
ATOM 611 O O . ILE A 1 81 ? -1.570 -8.054 -14.444 1.00 76.44 81 ILE A O 1
ATOM 615 N N . LEU A 1 82 ? -2.980 -6.406 -15.007 1.00 76.44 82 LEU A N 1
ATOM 616 C CA . LEU A 1 82 ? -4.180 -7.247 -14.938 1.00 76.44 82 LEU A CA 1
ATOM 617 C C . LEU A 1 82 ? -4.188 -8.320 -16.032 1.00 76.44 82 LEU A C 1
ATOM 619 O O . LEU A 1 82 ? -4.705 -9.412 -15.811 1.00 76.44 82 LEU A O 1
ATOM 623 N N . 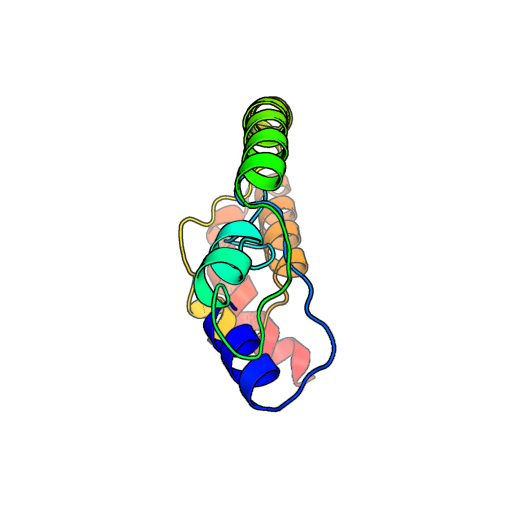VAL A 1 83 ? -3.600 -8.011 -17.191 1.00 75.62 83 VAL A N 1
ATOM 624 C CA . VAL A 1 83 ? -3.509 -8.922 -18.339 1.00 75.62 83 VAL A CA 1
ATOM 625 C C . VAL A 1 83 ? -2.364 -9.914 -18.157 1.00 75.62 83 VAL A C 1
ATOM 627 O O . VAL A 1 83 ? -2.568 -11.118 -18.267 1.00 75.62 83 VAL A O 1
ATOM 630 N N . ALA 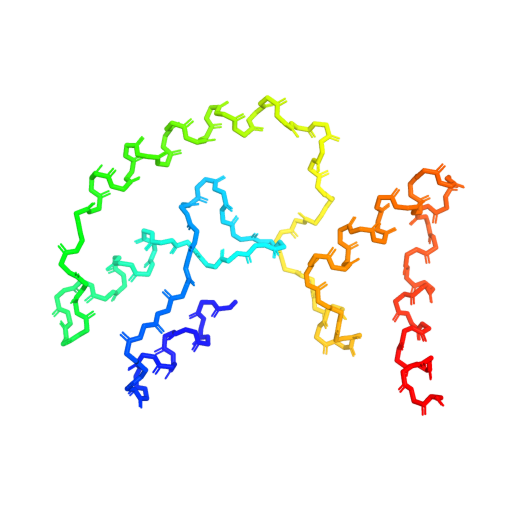A 1 84 ? -1.167 -9.418 -17.845 1.00 75.12 84 ALA A N 1
ATOM 631 C CA . ALA A 1 84 ? 0.033 -10.241 -17.715 1.00 75.12 84 ALA A CA 1
ATOM 632 C C . ALA A 1 84 ? 0.115 -10.989 -16.368 1.00 75.12 84 ALA A C 1
ATOM 634 O O . ALA A 1 84 ? 0.933 -11.891 -16.218 1.00 75.12 84 ALA A O 1
ATOM 635 N N . GLN A 1 85 ? -0.723 -10.623 -15.389 1.00 77.50 85 GLN A N 1
ATOM 636 C CA . GLN A 1 85 ? -0.775 -11.208 -14.041 1.00 77.50 85 GLN A CA 1
ATOM 637 C C . GLN A 1 85 ? 0.594 -11.243 -13.339 1.00 77.50 85 GLN A C 1
ATOM 639 O O . GLN A 1 85 ? 0.935 -12.196 -12.639 1.00 77.50 85 GLN A O 1
ATOM 644 N N . VAL A 1 86 ? 1.379 -10.181 -13.525 1.00 76.81 86 VAL A N 1
ATOM 645 C CA . VAL A 1 86 ? 2.724 -10.046 -12.954 1.00 76.81 86 VAL A CA 1
ATOM 646 C C . VAL A 1 86 ? 2.624 -9.497 -11.527 1.00 76.81 86 VAL A C 1
ATOM 648 O O . VAL A 1 86 ? 2.056 -8.420 -11.337 1.00 76.81 86 VAL A O 1
ATOM 651 N N . PRO A 1 87 ? 3.184 -10.176 -10.508 1.00 77.06 87 PRO A N 1
ATOM 652 C CA . PRO A 1 87 ? 3.256 -9.631 -9.154 1.00 77.06 87 PRO A CA 1
ATOM 653 C C . PRO A 1 87 ? 3.993 -8.283 -9.116 1.00 77.06 87 PRO A C 1
ATOM 655 O O . PRO A 1 87 ? 4.997 -8.101 -9.804 1.00 77.06 87 PRO A O 1
ATOM 658 N N . GLY A 1 88 ? 3.556 -7.351 -8.262 1.00 73.62 88 GLY A N 1
ATOM 659 C CA . GLY A 1 88 ? 4.114 -5.989 -8.211 1.00 73.62 88 GLY A CA 1
ATOM 660 C C . GLY A 1 88 ? 5.641 -5.945 -8.057 1.00 73.62 88 GLY A C 1
ATOM 661 O O . GLY A 1 88 ? 6.317 -5.297 -8.851 1.00 73.62 88 GLY A O 1
ATOM 662 N N . GLY A 1 89 ? 6.197 -6.706 -7.105 1.00 77.75 89 GLY A N 1
ATOM 663 C CA . GLY A 1 89 ? 7.651 -6.783 -6.898 1.00 77.75 89 GLY A CA 1
ATOM 664 C C . GLY A 1 89 ? 8.417 -7.451 -8.048 1.00 77.75 89 GLY A C 1
ATOM 665 O O . GLY A 1 89 ? 9.580 -7.125 -8.285 1.00 77.75 89 GLY A O 1
ATOM 666 N N . MET A 1 90 ? 7.769 -8.344 -8.805 1.00 83.69 90 MET A N 1
ATOM 667 C CA . MET A 1 90 ? 8.360 -8.942 -10.005 1.00 83.69 90 MET A CA 1
ATOM 668 C C . MET A 1 90 ? 8.505 -7.898 -11.117 1.00 83.69 90 MET A C 1
ATOM 670 O O . MET A 1 90 ? 9.540 -7.864 -11.780 1.00 83.69 90 MET A O 1
ATOM 674 N N . LEU A 1 91 ? 7.517 -7.011 -11.281 1.00 80.94 91 LEU A N 1
ATOM 675 C CA . LEU A 1 91 ? 7.549 -5.961 -12.300 1.00 80.94 91 LEU A CA 1
ATOM 676 C C . LEU A 1 91 ? 8.704 -4.977 -12.072 1.00 80.94 91 LEU A C 1
ATOM 678 O O . LEU A 1 91 ? 9.488 -4.725 -12.985 1.00 80.94 91 LEU A O 1
ATOM 682 N N . THR A 1 92 ? 8.859 -4.465 -10.849 1.00 81.00 92 THR A N 1
ATOM 683 C CA . THR A 1 92 ? 9.938 -3.513 -10.526 1.00 81.00 92 THR A CA 1
ATOM 684 C C . THR A 1 92 ? 11.320 -4.152 -10.693 1.00 81.00 92 THR A C 1
ATOM 686 O O . THR A 1 92 ? 12.266 -3.501 -11.140 1.00 81.00 92 THR A O 1
ATOM 689 N N . ASN A 1 93 ? 11.442 -5.446 -10.380 1.00 85.69 93 ASN A N 1
ATOM 690 C CA . ASN A 1 93 ? 12.677 -6.195 -10.589 1.00 85.69 93 ASN A CA 1
ATOM 691 C C . ASN A 1 93 ? 13.006 -6.356 -12.083 1.00 85.69 93 ASN A C 1
ATOM 693 O O . ASN A 1 93 ? 14.140 -6.102 -12.485 1.00 85.69 93 ASN A O 1
ATOM 697 N N . LEU A 1 94 ? 12.023 -6.714 -12.916 1.00 86.62 94 LEU A N 1
ATOM 698 C CA . LEU A 1 94 ? 12.198 -6.821 -14.370 1.00 86.62 94 LEU A CA 1
ATOM 699 C C . LEU A 1 94 ? 12.599 -5.482 -15.000 1.00 86.62 94 LEU A C 1
ATOM 701 O O . LEU A 1 94 ? 13.534 -5.440 -15.798 1.00 86.62 94 LEU A O 1
ATOM 705 N N . GLU A 1 95 ? 11.956 -4.379 -14.606 1.00 85.25 95 GLU A N 1
ATOM 706 C CA . GLU A 1 95 ? 12.341 -3.033 -15.053 1.00 85.25 95 GLU A CA 1
ATOM 707 C C . GLU A 1 95 ? 13.802 -2.717 -14.700 1.00 85.25 95 GLU A C 1
ATOM 709 O O . GLU A 1 95 ? 14.560 -2.230 -15.543 1.00 85.25 95 GLU A O 1
ATOM 714 N N . SER A 1 96 ? 14.220 -3.031 -13.469 1.00 85.62 96 SER A N 1
ATOM 715 C CA . SER A 1 96 ? 15.601 -2.838 -13.015 1.00 85.62 96 SER A CA 1
ATOM 716 C C . SER A 1 96 ? 16.595 -3.666 -13.838 1.00 85.62 96 SER A C 1
ATOM 718 O O . SER A 1 96 ? 17.605 -3.131 -14.299 1.00 85.62 96 SER A O 1
ATOM 720 N N . GLN A 1 97 ? 16.291 -4.943 -14.092 1.00 90.00 97 GLN A N 1
ATOM 721 C CA . GLN A 1 97 ? 17.132 -5.834 -14.899 1.00 90.00 97 GLN A CA 1
ATOM 722 C C . GLN A 1 97 ? 17.267 -5.342 -16.344 1.00 90.00 97 GLN A C 1
ATOM 724 O O . GLN A 1 97 ? 18.381 -5.247 -16.861 1.00 90.00 97 GLN A O 1
ATOM 729 N N . LEU A 1 98 ? 16.159 -4.966 -16.986 1.00 90.19 98 LEU A N 1
ATOM 730 C CA . LEU A 1 98 ? 16.176 -4.443 -18.354 1.00 90.19 98 LEU A CA 1
ATOM 731 C C . LEU A 1 98 ? 16.936 -3.119 -18.447 1.00 90.19 98 LEU A C 1
ATOM 733 O O . LEU A 1 98 ? 17.688 -2.902 -19.398 1.00 90.19 98 LEU A O 1
ATOM 737 N N . LYS A 1 99 ? 16.805 -2.247 -17.442 1.00 87.56 99 LYS A N 1
ATOM 738 C CA . LYS A 1 99 ? 17.571 -0.999 -17.370 1.00 87.56 99 LYS A CA 1
ATOM 739 C C . LYS A 1 99 ? 19.073 -1.261 -17.248 1.00 87.56 99 LYS A C 1
ATOM 741 O O . LYS A 1 99 ? 19.846 -0.620 -17.952 1.00 87.56 99 LYS A O 1
ATOM 746 N N . GLN A 1 100 ? 19.487 -2.218 -16.416 1.00 89.94 100 GLN A N 1
ATOM 747 C CA . GLN A 1 100 ? 20.896 -2.627 -16.295 1.00 89.94 100 GLN A CA 1
ATOM 748 C C . GLN A 1 100 ? 21.458 -3.203 -17.603 1.00 89.94 100 GLN A C 1
ATOM 750 O O . GLN A 1 100 ? 22.650 -3.073 -17.869 1.00 89.94 100 GLN A O 1
ATOM 755 N N . GLN A 1 101 ? 20.604 -3.802 -18.434 1.00 93.06 101 GLN A N 1
ATOM 756 C CA . GLN A 1 101 ? 20.967 -4.373 -19.733 1.00 93.06 101 GLN A CA 1
ATOM 757 C C . GLN A 1 101 ? 20.838 -3.388 -20.908 1.00 93.06 101 GLN A C 1
ATOM 759 O O . GLN A 1 101 ? 21.041 -3.789 -22.051 1.00 93.06 101 GLN A O 1
ATOM 764 N N . ASN A 1 102 ? 20.501 -2.114 -20.662 1.00 91.56 102 ASN A N 1
ATOM 765 C CA . ASN A 1 102 ? 20.175 -1.131 -21.707 1.00 91.56 102 ASN A CA 1
ATOM 766 C C . ASN A 1 102 ? 19.071 -1.608 -22.677 1.00 91.56 102 ASN A C 1
ATOM 768 O O . ASN A 1 102 ? 19.117 -1.311 -23.867 1.00 91.56 102 ASN A O 1
ATOM 772 N N . ALA A 1 103 ? 18.086 -2.349 -22.165 1.00 92.81 103 ALA A N 1
ATOM 773 C CA . ALA A 1 103 ? 16.993 -2.958 -22.927 1.00 92.81 103 ALA A CA 1
ATOM 774 C C . ALA A 1 103 ? 15.608 -2.578 -22.368 1.00 92.81 103 ALA A C 1
ATOM 776 O O . ALA A 1 103 ? 14.653 -3.349 -22.456 1.00 92.81 103 ALA A O 1
ATOM 777 N N . ALA A 1 104 ? 15.494 -1.407 -21.733 1.00 87.50 104 ALA A N 1
ATOM 778 C CA . ALA A 1 104 ? 14.249 -0.945 -21.111 1.00 87.50 104 ALA A CA 1
ATOM 779 C C . ALA A 1 104 ? 13.086 -0.804 -22.116 1.00 87.50 104 ALA A C 1
ATOM 781 O O . ALA A 1 104 ? 11.926 -0.959 -21.742 1.00 87.50 104 ALA A O 1
ATOM 782 N N . ASP A 1 105 ? 13.394 -0.575 -23.393 1.00 89.31 105 ASP A N 1
ATOM 783 C CA . ASP A 1 105 ? 12.450 -0.542 -24.515 1.00 89.31 105 ASP A CA 1
ATOM 784 C C . ASP A 1 105 ? 11.765 -1.895 -24.779 1.00 89.31 105 ASP A C 1
ATOM 786 O O . ASP A 1 105 ? 10.705 -1.943 -25.401 1.00 89.31 105 ASP A O 1
ATOM 790 N N . LYS A 1 106 ? 12.327 -2.999 -24.275 1.00 90.75 106 LYS A N 1
ATOM 791 C CA . LYS A 1 106 ? 11.784 -4.352 -24.460 1.00 90.75 106 LYS A CA 1
ATOM 792 C C . LYS A 1 106 ? 10.782 -4.777 -23.392 1.00 90.75 106 LYS A C 1
ATOM 794 O O . LYS A 1 106 ? 10.295 -5.904 -23.458 1.00 90.75 106 LYS A O 1
ATOM 799 N N . LEU A 1 107 ? 10.452 -3.915 -22.427 1.00 86.38 107 LEU A N 1
ATOM 800 C CA . LEU A 1 107 ? 9.544 -4.263 -21.330 1.00 86.38 107 LEU A CA 1
ATOM 801 C C . LEU A 1 107 ? 8.209 -4.823 -21.841 1.00 86.38 107 LEU A C 1
ATOM 803 O O . LEU A 1 107 ? 7.758 -5.853 -21.352 1.00 86.38 107 LEU A O 1
ATOM 807 N N . ASP A 1 108 ? 7.621 -4.211 -22.870 1.00 85.19 108 ASP A N 1
ATOM 808 C CA . ASP A 1 108 ? 6.352 -4.677 -23.440 1.00 85.19 108 ASP A CA 1
ATOM 809 C C . ASP A 1 108 ? 6.456 -6.076 -24.062 1.00 85.19 108 ASP A C 1
ATOM 811 O O . ASP A 1 108 ? 5.537 -6.883 -23.932 1.00 85.19 108 ASP A O 1
ATOM 815 N N . GLN A 1 109 ? 7.590 -6.392 -24.694 1.00 89.69 109 GLN A N 1
ATOM 816 C CA . GLN A 1 109 ? 7.831 -7.718 -25.270 1.00 89.69 109 GLN A CA 1
ATOM 817 C C . GLN A 1 109 ? 7.962 -8.771 -24.168 1.00 89.69 109 GLN A C 1
ATOM 819 O O . GLN A 1 109 ? 7.387 -9.848 -24.282 1.00 89.69 109 GLN A O 1
ATOM 824 N N . VAL A 1 110 ? 8.660 -8.439 -23.076 1.00 88.38 110 VAL A N 1
ATOM 825 C CA . VAL A 1 110 ? 8.778 -9.322 -21.908 1.00 88.38 110 VAL A CA 1
ATOM 826 C C . VAL A 1 110 ? 7.408 -9.555 -21.272 1.00 88.38 110 VAL A C 1
ATOM 828 O O . VAL A 1 110 ? 7.051 -10.698 -21.005 1.00 88.38 110 VAL A O 1
ATOM 831 N N . LEU A 1 111 ? 6.606 -8.503 -21.077 1.00 86.00 111 LEU A N 1
ATOM 832 C CA . LEU A 1 111 ? 5.260 -8.627 -20.508 1.00 86.00 111 LEU A CA 1
ATOM 833 C C . LEU A 1 111 ? 4.330 -9.492 -21.370 1.00 86.00 111 LEU A C 1
ATOM 835 O O . LEU A 1 111 ? 3.521 -10.235 -20.818 1.00 86.00 111 LEU A O 1
ATOM 839 N N . ALA A 1 112 ? 4.450 -9.422 -22.698 1.00 87.31 112 ALA A N 1
ATOM 840 C CA . ALA A 1 112 ? 3.683 -10.260 -23.619 1.00 87.31 112 ALA A CA 1
ATOM 841 C C . ALA A 1 112 ? 4.125 -11.734 -23.612 1.00 87.31 112 ALA A C 1
ATOM 843 O O . ALA A 1 112 ? 3.326 -12.612 -23.939 1.00 87.31 112 ALA A O 1
ATOM 844 N N . GLU A 1 113 ? 5.377 -12.003 -23.245 1.00 88.94 113 GLU A N 1
ATOM 845 C CA . GLU A 1 113 ? 5.942 -13.352 -23.214 1.00 88.94 113 GLU A CA 1
ATOM 846 C C . GLU A 1 113 ? 5.633 -14.092 -21.903 1.00 88.94 113 GLU A C 1
ATOM 848 O O . GLU A 1 113 ? 5.464 -15.309 -21.913 1.00 88.94 113 GLU A O 1
ATOM 853 N N . ILE A 1 114 ? 5.478 -13.371 -20.784 1.00 86.62 114 ILE A N 1
ATOM 854 C CA . ILE A 1 114 ? 5.202 -13.964 -19.462 1.00 86.62 114 ILE A CA 1
ATOM 855 C C . ILE A 1 114 ? 4.008 -14.939 -19.470 1.00 86.62 114 ILE A C 1
ATOM 857 O O . ILE A 1 114 ? 4.163 -16.036 -18.932 1.00 86.62 114 ILE A O 1
ATOM 861 N N . PRO A 1 115 ? 2.836 -14.613 -20.058 1.00 84.38 115 PRO A N 1
ATOM 862 C CA . PRO A 1 115 ? 1.717 -15.551 -20.095 1.00 84.38 115 PRO A CA 1
ATOM 863 C C . PRO A 1 115 ? 2.033 -16.851 -20.840 1.00 84.38 115 PRO A C 1
ATOM 865 O O . PRO A 1 115 ? 1.587 -17.899 -20.393 1.00 84.38 115 PRO A O 1
ATOM 868 N N . ARG A 1 116 ? 2.824 -16.791 -21.921 1.00 86.88 116 ARG A N 1
ATOM 869 C CA . ARG A 1 116 ? 3.192 -17.966 -22.730 1.00 86.88 116 ARG A CA 1
ATOM 870 C C . ARG A 1 116 ? 4.110 -18.899 -21.953 1.00 86.88 116 ARG A C 1
ATOM 872 O O . ARG A 1 116 ? 3.801 -20.068 -21.797 1.00 86.88 116 ARG A O 1
ATOM 879 N N . VAL A 1 117 ? 5.166 -18.340 -21.359 1.00 87.62 117 VAL A N 1
ATOM 880 C CA . VAL A 1 117 ? 6.119 -19.096 -20.526 1.00 87.62 117 VAL A CA 1
ATOM 881 C C . VAL A 1 117 ? 5.447 -19.703 -19.293 1.00 87.62 117 VAL A C 1
ATOM 883 O O . VAL A 1 117 ? 5.933 -20.680 -18.745 1.00 87.62 117 VAL A O 1
ATOM 886 N N . ARG A 1 118 ? 4.342 -19.119 -18.819 1.00 83.75 118 ARG A N 1
ATOM 887 C CA . ARG A 1 118 ? 3.576 -19.663 -17.694 1.00 83.75 118 ARG A CA 1
ATOM 888 C C . ARG A 1 118 ? 2.682 -20.844 -18.089 1.00 83.75 118 ARG A C 1
ATOM 890 O O . ARG A 1 118 ? 2.288 -21.602 -17.207 1.00 83.75 118 ARG A O 1
ATOM 897 N N . GLU A 1 119 ? 2.275 -20.928 -19.353 1.00 85.38 119 GLU A N 1
ATOM 898 C CA . GLU A 1 119 ? 1.481 -22.049 -19.873 1.00 85.38 119 GLU A CA 1
ATOM 899 C C . GLU A 1 119 ? 2.342 -23.293 -20.147 1.00 85.38 119 GLU A C 1
ATOM 901 O O . GLU A 1 119 ? 1.816 -24.403 -20.036 1.00 85.38 119 GLU A O 1
ATOM 906 N N . ASP A 1 120 ? 3.627 -23.098 -20.463 1.00 79.44 120 ASP A N 1
ATOM 907 C CA . ASP A 1 120 ? 4.645 -24.145 -20.661 1.00 79.44 120 ASP A CA 1
ATOM 908 C C . ASP A 1 120 ? 5.077 -24.836 -19.348 1.00 79.44 120 ASP A C 1
ATOM 910 O O . ASP A 1 120 ? 5.291 -26.074 -19.380 1.00 79.44 120 ASP A O 1
#

Radius of gyration: 17.51 Å; chains: 1; bounding box: 40×37×42 Å

Organism: Salmonella hadar (NCBI:txid149385)

InterPro domains:
  IPR000891 Pyruvate carboxyltransferase [PS50991] (1-54)
  IPR003379 Carboxylase, conserved domain [PF02436] (81-120)
  IPR013785 Aldolase-type TIM barrel [G3DSA:3.20.20.70] (1-120)
  IPR055268 Pyruvate carboxylase-like [PTHR43778] (4-110)